Protein AF-A0A0F8U4Z6-F1 (afdb_monomer)

Structure (mmCIF, N/CA/C/O backbone):
data_AF-A0A0F8U4Z6-F1
#
_entry.id   AF-A0A0F8U4Z6-F1
#
loop_
_atom_site.group_PDB
_atom_site.id
_atom_site.type_symbol
_atom_site.label_atom_id
_atom_site.label_alt_id
_atom_site.label_comp_id
_atom_site.label_asym_id
_atom_site.label_entity_id
_atom_site.label_seq_id
_atom_site.pdbx_PDB_ins_code
_atom_site.Cartn_x
_atom_site.Cartn_y
_atom_site.Cartn_z
_atom_site.occupancy
_atom_site.B_iso_or_equiv
_atom_site.auth_seq_id
_atom_site.auth_comp_id
_atom_site.auth_asym_id
_atom_site.auth_atom_id
_atom_site.pdbx_PDB_model_num
ATOM 1 N N . MET A 1 1 ? -16.260 -12.099 10.025 1.00 37.03 1 MET A N 1
ATOM 2 C CA . MET A 1 1 ? -15.570 -12.401 8.750 1.00 37.03 1 MET A CA 1
ATOM 3 C C . MET A 1 1 ? -14.890 -11.117 8.284 1.00 37.03 1 MET A C 1
ATOM 5 O O . MET A 1 1 ? -15.506 -10.071 8.425 1.00 37.03 1 MET A O 1
ATOM 9 N N . SER A 1 2 ? -13.616 -11.143 7.876 1.00 44.12 2 SER A N 1
ATOM 10 C CA . SER A 1 2 ? -12.901 -9.914 7.473 1.00 44.12 2 SER A CA 1
ATOM 11 C C . SER A 1 2 ? -13.478 -9.401 6.158 1.00 44.12 2 SER A C 1
ATOM 13 O O . SER A 1 2 ? -13.376 -10.096 5.152 1.00 44.12 2 SER A O 1
ATOM 15 N N . VAL A 1 3 ? -14.078 -8.211 6.168 1.00 53.91 3 VAL A N 1
ATOM 16 C CA . VAL A 1 3 ? -14.740 -7.602 4.998 1.00 53.91 3 VAL A CA 1
ATOM 17 C C . VAL A 1 3 ? -13.733 -7.148 3.926 1.00 53.91 3 VAL A C 1
ATOM 19 O O . VAL A 1 3 ? -14.103 -6.850 2.796 1.00 53.91 3 VAL A O 1
ATOM 22 N N . HIS A 1 4 ? -12.436 -7.167 4.252 1.00 58.66 4 HIS A N 1
ATOM 23 C CA . HIS A 1 4 ? -1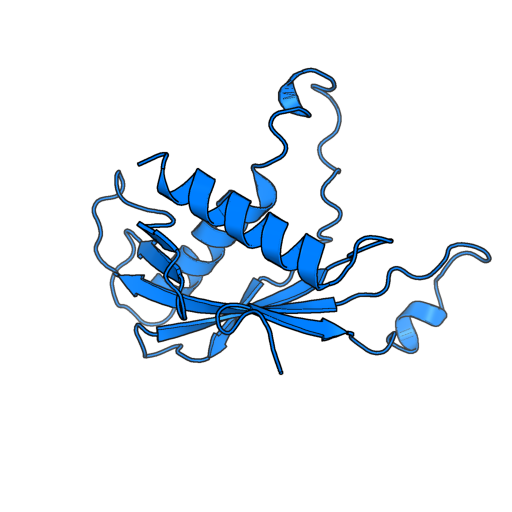1.349 -6.807 3.348 1.00 58.66 4 HIS A CA 1
ATOM 24 C C . HIS A 1 4 ? -10.259 -7.893 3.377 1.00 58.66 4 HIS A C 1
ATOM 26 O O . HIS A 1 4 ? -9.524 -7.985 4.358 1.00 58.66 4 HIS A O 1
ATOM 32 N N . PRO A 1 5 ? -10.120 -8.736 2.338 1.00 70.38 5 PRO A N 1
ATOM 33 C CA . PRO A 1 5 ? -9.019 -9.704 2.264 1.00 70.38 5 PRO A CA 1
ATOM 34 C C . PRO A 1 5 ? -7.675 -9.040 1.895 1.00 70.38 5 PRO A C 1
ATOM 36 O O . PRO A 1 5 ? -6.614 -9.593 2.175 1.00 70.38 5 PRO A O 1
ATOM 39 N N . LEU A 1 6 ? -7.715 -7.826 1.330 1.00 77.94 6 LEU A N 1
ATOM 40 C CA . LEU A 1 6 ? -6.544 -6.997 0.995 1.00 77.94 6 LEU A CA 1
ATOM 41 C C . LEU A 1 6 ? -5.792 -6.474 2.212 1.00 77.94 6 LEU A C 1
ATOM 43 O O . LEU A 1 6 ? -4.563 -6.362 2.191 1.00 77.94 6 LEU A O 1
ATOM 47 N N . PHE A 1 7 ? -6.553 -6.099 3.238 1.00 83.88 7 PHE A N 1
ATOM 48 C CA . PHE A 1 7 ? -6.068 -5.343 4.375 1.00 83.88 7 PHE A CA 1
ATOM 49 C C . PHE A 1 7 ? -6.365 -6.094 5.654 1.00 83.88 7 PHE A C 1
ATOM 51 O O . PHE A 1 7 ? -7.481 -6.554 5.883 1.00 83.88 7 PHE A O 1
ATOM 58 N N . ARG A 1 8 ? -5.375 -6.168 6.533 1.00 84.31 8 ARG A N 1
ATOM 59 C CA . ARG A 1 8 ? -5.574 -6.698 7.875 1.00 84.31 8 ARG A CA 1
ATOM 60 C C . ARG A 1 8 ? -5.099 -5.671 8.879 1.00 84.31 8 ARG A C 1
ATOM 62 O O . ARG A 1 8 ? -3.905 -5.415 8.977 1.00 84.31 8 ARG A O 1
ATOM 69 N N . LEU A 1 9 ? -6.038 -5.105 9.625 1.00 83.12 9 LEU A N 1
ATOM 70 C CA . LEU A 1 9 ? -5.757 -4.137 10.674 1.00 83.12 9 LEU A CA 1
ATOM 71 C C . LEU A 1 9 ? -5.801 -4.827 12.037 1.00 83.12 9 LEU A C 1
ATOM 73 O O . LEU A 1 9 ? -6.784 -5.490 12.372 1.00 83.12 9 LEU A O 1
ATOM 77 N N . ILE A 1 10 ? -4.711 -4.711 12.791 1.00 83.75 10 ILE A N 1
ATOM 78 C CA . ILE A 1 10 ? -4.547 -5.332 14.105 1.00 83.75 10 ILE A CA 1
ATOM 79 C C . ILE A 1 10 ? -4.218 -4.240 15.120 1.00 83.75 10 ILE A C 1
ATOM 81 O O . ILE A 1 10 ? -3.156 -3.621 15.029 1.00 83.75 10 ILE A O 1
ATOM 85 N N . GLY A 1 11 ? -5.094 -4.049 16.107 1.00 76.00 11 GLY A N 1
ATOM 86 C CA . GLY A 1 11 ? -4.819 -3.180 17.250 1.00 76.00 11 GLY A CA 1
ATOM 87 C C . GLY A 1 11 ? -3.606 -3.675 18.023 1.00 76.00 11 GLY A C 1
ATOM 88 O O . GLY A 1 11 ? -3.527 -4.856 18.367 1.00 76.00 11 GLY A O 1
ATOM 89 N N . GLN A 1 12 ? -2.638 -2.793 18.256 1.00 67.12 12 GLN A N 1
ATOM 90 C CA . GLN A 1 12 ? -1.519 -3.107 19.130 1.00 67.12 12 GLN A CA 1
ATOM 91 C C . GLN A 1 12 ? -1.940 -2.827 20.579 1.00 67.12 12 GLN A C 1
ATOM 93 O O . GLN A 1 12 ? -2.531 -1.780 20.858 1.00 67.12 12 GLN A O 1
ATOM 98 N N . PRO A 1 13 ? -1.648 -3.734 21.525 1.00 55.44 13 PRO A N 1
ATOM 99 C CA . PRO A 1 13 ? -1.732 -3.390 22.935 1.00 55.44 13 PRO A CA 1
ATOM 100 C C . PRO A 1 13 ? -0.730 -2.266 23.225 1.00 55.44 13 PRO A C 1
ATOM 102 O O . PRO A 1 13 ? 0.408 -2.311 22.756 1.00 55.44 13 PRO A O 1
ATOM 105 N N . ILE A 1 14 ? -1.158 -1.256 23.988 1.00 56.84 14 ILE A N 1
ATOM 106 C CA . ILE A 1 14 ? -0.325 -0.105 24.357 1.00 56.84 14 ILE A CA 1
ATOM 107 C C . ILE A 1 14 ? 0.954 -0.631 25.036 1.00 56.84 14 ILE A C 1
ATOM 109 O O . ILE A 1 14 ? 0.855 -1.318 26.060 1.00 56.84 14 ILE A O 1
ATOM 113 N N . PRO A 1 15 ? 2.158 -0.349 24.503 1.00 52.66 15 PRO A N 1
ATOM 114 C CA . PRO A 1 15 ? 3.397 -0.740 25.160 1.00 52.66 15 PRO A CA 1
ATOM 115 C C . PRO A 1 15 ? 3.479 -0.069 26.533 1.00 52.66 15 PRO A C 1
ATOM 117 O O . PRO A 1 15 ? 3.361 1.151 26.634 1.00 52.66 15 PRO A O 1
ATOM 120 N N . LYS A 1 16 ? 3.724 -0.846 27.598 1.00 52.25 16 LYS A N 1
ATOM 121 C CA . LYS A 1 16 ? 3.854 -0.326 28.977 1.00 52.25 16 LYS A CA 1
ATOM 122 C C . LYS A 1 16 ? 4.906 0.793 29.094 1.00 52.25 16 LYS A C 1
ATOM 124 O O . LYS A 1 16 ? 4.767 1.672 29.935 1.00 52.25 16 LYS A O 1
ATOM 129 N N . SER A 1 17 ? 5.916 0.805 28.219 1.00 49.09 17 SER A N 1
ATOM 130 C CA . SER A 1 17 ? 6.940 1.857 28.129 1.00 49.09 17 SER A CA 1
ATOM 131 C C . SER A 1 17 ? 6.424 3.201 27.591 1.00 49.09 17 SER A C 1
ATOM 133 O O . SER A 1 17 ? 6.962 4.237 27.967 1.00 49.09 17 SER A O 1
ATOM 135 N N . SER A 1 18 ? 5.363 3.218 26.774 1.00 50.91 18 SER A N 1
ATOM 136 C CA . SER A 1 18 ? 4.688 4.454 26.329 1.00 50.91 18 SER A CA 1
ATOM 137 C C . SER A 1 18 ? 3.728 5.025 27.376 1.00 50.91 18 SER A C 1
ATOM 139 O O . SER A 1 18 ? 3.252 6.147 27.214 1.00 50.91 18 SER A O 1
ATOM 141 N N . LEU A 1 19 ? 3.439 4.286 28.452 1.00 51.47 19 LEU A N 1
ATOM 142 C CA . LEU A 1 19 ? 2.675 4.800 29.592 1.00 51.47 19 LEU A CA 1
ATOM 143 C C . LEU A 1 19 ? 3.543 5.659 30.529 1.00 51.47 19 LEU A C 1
ATOM 145 O O . LEU A 1 19 ? 3.017 6.532 31.206 1.00 51.47 19 LEU A O 1
ATOM 149 N N . ALA A 1 20 ? 4.862 5.430 30.556 1.00 54.12 20 ALA A N 1
ATOM 150 C CA . ALA A 1 20 ? 5.767 6.048 31.528 1.00 54.12 20 ALA A CA 1
ATOM 151 C C . ALA A 1 20 ? 6.135 7.515 31.221 1.00 54.12 20 ALA A C 1
ATOM 153 O O . ALA A 1 20 ? 6.520 8.234 32.133 1.00 54.12 20 ALA A O 1
ATOM 154 N N . ASN A 1 21 ? 5.995 7.966 29.966 1.00 52.34 21 ASN A N 1
ATOM 155 C CA . ASN A 1 21 ? 6.381 9.318 29.520 1.00 52.34 21 ASN A CA 1
ATOM 156 C C . ASN A 1 21 ? 5.217 10.131 28.920 1.00 52.34 21 ASN A C 1
ATOM 158 O O . ASN A 1 21 ? 5.447 11.152 28.273 1.00 52.34 21 ASN A O 1
ATOM 162 N N . ALA A 1 22 ? 3.971 9.677 29.073 1.00 50.06 22 ALA A N 1
ATOM 163 C CA . ALA A 1 22 ? 2.825 10.400 28.536 1.00 50.06 22 ALA A CA 1
ATOM 164 C C . ALA A 1 22 ? 2.410 11.535 29.494 1.00 50.06 22 ALA A C 1
ATOM 166 O O . ALA A 1 22 ? 2.192 11.263 30.677 1.00 50.06 22 ALA A O 1
ATOM 167 N N . PRO A 1 23 ? 2.285 12.791 29.025 1.00 47.34 23 PRO A N 1
ATOM 168 C CA . PRO A 1 23 ? 1.744 13.867 29.845 1.00 47.34 23 PRO A CA 1
ATOM 169 C C . PRO A 1 23 ? 0.315 13.514 30.289 1.00 47.34 23 PRO A C 1
ATOM 171 O O . PRO A 1 23 ? -0.503 13.057 29.488 1.00 47.34 23 PRO A O 1
ATOM 174 N N . LEU A 1 24 ? 0.046 13.695 31.585 1.00 42.12 24 LEU A N 1
ATOM 175 C CA . LEU A 1 24 ? -1.238 13.428 32.237 1.00 42.12 24 LEU A CA 1
ATOM 176 C C . LEU A 1 24 ? -2.385 14.085 31.445 1.00 42.12 24 LEU A C 1
ATOM 178 O O . LEU A 1 24 ? -2.466 15.308 31.384 1.00 42.12 24 LEU A O 1
ATOM 182 N N . GLY A 1 25 ? -3.269 13.279 30.846 1.00 42.81 25 GLY A N 1
ATOM 183 C CA . GLY A 1 25 ? -4.544 13.753 30.290 1.00 42.81 25 GLY A CA 1
ATOM 184 C C . GLY A 1 25 ? -4.751 13.658 28.773 1.00 42.81 25 GLY A C 1
ATOM 185 O O . GLY A 1 25 ? -5.841 14.000 28.324 1.00 42.81 25 GLY A O 1
ATOM 186 N N . MET A 1 26 ? -3.797 13.171 27.969 1.00 45.16 26 MET A N 1
ATOM 187 C CA . MET A 1 26 ? -4.085 12.830 26.562 1.00 45.16 26 MET A CA 1
ATOM 188 C C . MET A 1 26 ? -4.479 11.359 26.423 1.00 45.16 26 MET A C 1
ATOM 190 O O . MET A 1 26 ? -3.742 10.475 26.855 1.00 45.16 26 MET A O 1
ATOM 194 N N . ALA A 1 27 ? -5.627 11.097 25.793 1.00 46.25 27 ALA A N 1
ATOM 195 C CA . ALA A 1 27 ? -6.006 9.759 25.356 1.00 46.25 27 ALA A CA 1
ATOM 196 C C . ALA A 1 27 ? -4.877 9.169 24.493 1.00 46.25 27 ALA A C 1
ATOM 198 O O . ALA A 1 27 ? -4.479 9.771 23.494 1.00 46.25 27 ALA A O 1
ATOM 199 N N . HIS A 1 28 ? -4.324 8.018 24.891 1.00 52.44 28 HIS A N 1
ATOM 200 C CA . HIS A 1 28 ? -3.312 7.338 24.083 1.00 52.44 28 HIS A CA 1
ATOM 201 C C . HIS A 1 28 ? -3.922 6.991 22.723 1.00 52.44 28 HIS A C 1
ATOM 203 O O . HIS A 1 28 ? -4.951 6.305 22.702 1.00 52.44 28 HIS A O 1
ATOM 209 N N . PRO A 1 29 ? -3.300 7.402 21.602 1.00 56.84 29 PRO A N 1
ATOM 210 C CA . PRO A 1 29 ? -3.772 6.994 20.291 1.00 56.84 29 PRO A CA 1
ATOM 211 C C . PRO A 1 29 ? -3.758 5.469 20.251 1.00 56.84 29 PRO A C 1
ATOM 213 O O . PRO A 1 29 ? -2.772 4.827 20.637 1.00 56.84 29 PRO A O 1
ATOM 216 N N . ARG A 1 30 ? -4.878 4.863 19.852 1.00 64.81 30 ARG A N 1
ATOM 217 C CA . ARG A 1 30 ? -4.954 3.412 19.682 1.00 64.81 30 ARG A CA 1
ATOM 218 C C . ARG A 1 30 ? -4.082 3.072 18.484 1.00 64.81 30 ARG A C 1
ATOM 220 O O . ARG A 1 30 ? -4.529 3.142 17.347 1.00 64.81 30 ARG A O 1
ATOM 227 N N . LEU A 1 31 ? -2.823 2.737 18.740 1.00 74.94 31 LEU A N 1
ATOM 228 C CA . LEU A 1 31 ? -1.889 2.401 17.679 1.00 74.94 31 LEU A CA 1
ATOM 229 C C . LEU A 1 31 ? -2.280 1.057 17.068 1.00 74.94 31 LEU A C 1
ATOM 231 O O . LEU A 1 31 ? -2.400 0.034 17.744 1.00 74.94 31 LEU A O 1
ATOM 235 N N . ASN A 1 32 ? -2.470 1.059 15.761 1.00 81.44 32 ASN A N 1
ATOM 236 C CA . ASN A 1 32 ? -2.805 -0.109 14.978 1.00 81.44 32 ASN A CA 1
ATOM 237 C C . ASN A 1 32 ? -1.653 -0.457 14.039 1.00 81.44 32 ASN A C 1
ATOM 239 O O . ASN A 1 32 ? -0.822 0.371 13.669 1.00 81.44 32 ASN A O 1
ATOM 243 N N . THR A 1 33 ? -1.597 -1.726 13.654 1.00 84.19 33 THR A N 1
ATOM 244 C CA . THR A 1 33 ? -0.722 -2.207 12.591 1.00 84.19 33 THR A CA 1
ATOM 245 C C . THR A 1 33 ? -1.570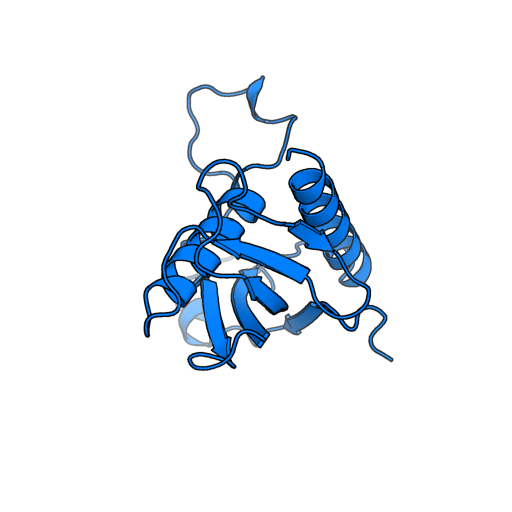 -2.646 11.410 1.00 84.19 33 THR A C 1
ATOM 247 O O . THR A 1 33 ? -2.398 -3.549 11.544 1.00 84.19 33 THR A O 1
ATOM 250 N N . LEU A 1 34 ? -1.347 -2.029 10.253 1.00 87.00 34 LEU A N 1
ATOM 251 C CA . LEU A 1 34 ? -1.966 -2.406 8.990 1.00 87.00 34 LEU A CA 1
ATOM 252 C C . LEU A 1 34 ? -1.038 -3.334 8.220 1.00 87.00 34 LEU A C 1
ATOM 254 O O . LEU A 1 34 ? 0.137 -3.036 8.010 1.00 87.00 34 LEU A O 1
ATOM 258 N N . TYR A 1 35 ? -1.593 -4.445 7.761 1.00 89.69 35 TYR A N 1
ATOM 259 C CA . TYR A 1 35 ? -0.953 -5.336 6.814 1.00 89.69 35 TYR A CA 1
ATOM 260 C C . TYR A 1 35 ? -1.627 -5.209 5.453 1.00 89.69 35 TYR A C 1
ATOM 262 O O . TYR A 1 35 ? -2.854 -5.278 5.371 1.00 89.69 35 TYR A O 1
ATOM 270 N N . ILE A 1 36 ? -0.826 -5.056 4.400 1.00 89.69 36 ILE A N 1
ATOM 271 C CA . ILE A 1 36 ? -1.295 -4.910 3.019 1.00 89.69 36 ILE A CA 1
ATOM 272 C C . ILE A 1 36 ? -0.701 -6.031 2.175 1.00 89.69 36 ILE A C 1
ATOM 274 O O . ILE A 1 36 ? 0.522 -6.154 2.065 1.00 89.69 36 ILE A O 1
ATOM 278 N N . SER A 1 37 ? -1.566 -6.831 1.559 1.00 90.94 37 SER A N 1
ATOM 279 C CA . SER A 1 37 ? -1.163 -7.839 0.580 1.00 90.94 37 SER A CA 1
ATOM 280 C C . SER A 1 37 ? -0.939 -7.181 -0.781 1.00 90.94 37 SER A C 1
ATOM 282 O O . SER A 1 37 ? -1.845 -6.564 -1.344 1.00 90.94 37 SER A O 1
ATOM 284 N N . CYS A 1 38 ? 0.260 -7.319 -1.342 1.00 90.81 38 CYS A N 1
ATOM 285 C CA . CYS A 1 38 ? 0.605 -6.724 -2.629 1.00 90.81 38 CYS A CA 1
ATOM 286 C C . CYS A 1 38 ? 1.390 -7.676 -3.537 1.00 90.81 38 CYS A C 1
ATOM 288 O O . CYS A 1 38 ? 2.026 -8.627 -3.084 1.00 90.81 38 CYS A O 1
ATOM 290 N N . ARG A 1 39 ? 1.331 -7.421 -4.845 1.00 91.94 39 ARG A N 1
ATOM 291 C CA . ARG A 1 39 ? 2.090 -8.125 -5.879 1.00 91.94 39 ARG A CA 1
ATOM 292 C C . ARG A 1 39 ? 2.974 -7.131 -6.615 1.00 91.94 39 ARG A C 1
ATOM 294 O O . ARG A 1 39 ? 2.482 -6.216 -7.267 1.00 91.94 39 ARG A O 1
ATOM 301 N N . VAL A 1 40 ? 4.279 -7.335 -6.519 1.00 91.38 40 VAL A N 1
ATOM 302 C CA . VAL A 1 40 ? 5.301 -6.443 -7.061 1.00 91.38 40 VAL A CA 1
ATOM 303 C C . VAL A 1 40 ? 5.755 -6.914 -8.438 1.00 91.38 40 VAL A C 1
ATOM 305 O O . VAL A 1 40 ? 6.192 -8.056 -8.605 1.00 91.38 40 VAL A O 1
ATOM 308 N N . GLN A 1 41 ? 5.703 -6.005 -9.406 1.00 91.00 41 GLN A N 1
ATOM 309 C CA . GLN A 1 41 ? 6.229 -6.159 -10.752 1.00 91.00 41 GLN A CA 1
ATOM 310 C C . GLN A 1 41 ? 7.524 -5.329 -10.898 1.00 91.00 41 GLN A C 1
ATOM 312 O O . GLN A 1 41 ? 7.461 -4.105 -11.049 1.00 91.00 41 GLN A O 1
ATOM 317 N N . PRO A 1 42 ? 8.705 -5.971 -10.811 1.00 89.62 42 PRO A N 1
ATOM 318 C CA . PRO A 1 42 ? 9.998 -5.298 -10.938 1.00 89.62 42 PRO A CA 1
ATOM 319 C C . PRO A 1 42 ? 10.348 -4.982 -12.398 1.00 89.62 42 PRO A C 1
ATOM 321 O O . PRO A 1 42 ? 9.688 -5.478 -13.312 1.00 89.62 42 PRO A O 1
ATOM 324 N N . ASN A 1 43 ? 11.426 -4.217 -12.610 1.00 88.94 43 ASN A N 1
ATOM 325 C CA . ASN A 1 43 ? 11.918 -3.804 -13.936 1.00 88.94 43 ASN A CA 1
ATOM 326 C C . ASN A 1 43 ? 10.878 -3.035 -14.766 1.00 88.94 43 ASN A C 1
ATOM 328 O O . ASN A 1 43 ? 10.824 -3.142 -15.993 1.00 88.94 43 ASN A O 1
ATOM 332 N N . THR A 1 44 ? 10.009 -2.279 -14.101 1.00 86.81 44 THR A N 1
ATOM 333 C CA . THR A 1 44 ? 9.028 -1.451 -14.794 1.00 86.81 44 THR A CA 1
ATOM 334 C C . THR A 1 44 ? 9.676 -0.131 -15.229 1.00 86.81 44 THR A C 1
ATOM 336 O O . THR A 1 44 ? 10.494 0.431 -14.516 1.00 86.81 44 THR A O 1
ATOM 339 N N . ALA A 1 45 ? 9.330 0.401 -16.404 1.00 83.50 45 ALA A N 1
ATOM 340 C CA . ALA A 1 45 ? 9.799 1.733 -16.805 1.00 83.50 45 ALA A CA 1
ATOM 341 C C . ALA A 1 45 ? 9.448 2.773 -15.722 1.00 83.50 45 ALA A C 1
ATOM 343 O O . ALA A 1 45 ? 8.331 2.730 -15.211 1.00 83.50 45 ALA A O 1
ATOM 344 N N . GLY A 1 46 ? 10.350 3.710 -15.403 1.00 79.56 46 GLY A N 1
ATOM 345 C CA . GLY A 1 46 ? 10.161 4.671 -14.300 1.00 79.56 46 GLY A CA 1
ATOM 346 C C . GLY A 1 46 ? 8.848 5.461 -14.374 1.00 79.56 46 GLY A C 1
ATOM 347 O O . GLY A 1 46 ? 8.178 5.636 -13.367 1.00 79.56 46 GLY A O 1
ATOM 348 N N . ARG A 1 47 ? 8.386 5.807 -15.585 1.00 82.25 47 ARG A N 1
ATOM 349 C CA . ARG A 1 47 ? 7.075 6.451 -15.813 1.00 82.25 47 ARG A CA 1
ATOM 350 C C . ARG A 1 47 ? 5.876 5.617 -15.325 1.00 82.25 47 ARG A C 1
ATOM 352 O O . ARG A 1 47 ? 4.814 6.158 -15.062 1.00 82.25 47 ARG A O 1
ATOM 359 N N . ARG A 1 48 ? 6.033 4.296 -15.232 1.00 82.31 48 ARG A N 1
ATOM 360 C CA . ARG A 1 48 ? 5.011 3.336 -14.794 1.00 82.31 48 ARG A CA 1
ATOM 361 C C . ARG A 1 48 ? 5.247 2.848 -13.357 1.00 82.31 48 ARG A C 1
ATOM 363 O O . ARG A 1 48 ? 4.605 1.878 -12.956 1.00 82.31 48 ARG A O 1
ATOM 370 N N . GLU A 1 49 ? 6.143 3.462 -12.584 1.00 86.06 49 GLU A N 1
ATOM 371 C CA . GLU A 1 49 ? 6.374 3.148 -11.164 1.00 86.06 49 GLU A CA 1
ATOM 372 C C . GLU A 1 49 ? 5.248 3.691 -10.271 1.00 86.06 49 GLU A C 1
ATOM 374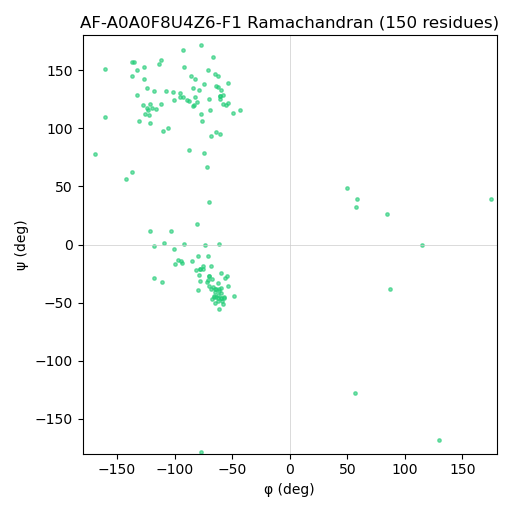 O O . GLU A 1 49 ? 4.716 4.760 -10.531 1.00 86.06 49 GLU A O 1
ATOM 379 N N . GLY A 1 50 ? 4.797 2.910 -9.281 1.00 86.50 50 GLY A N 1
ATOM 380 C CA . GLY A 1 50 ? 3.649 3.242 -8.418 1.00 86.50 50 GLY A CA 1
ATOM 381 C C . GLY A 1 50 ? 2.618 2.108 -8.313 1.00 86.50 50 GLY A C 1
ATOM 382 O O . GLY A 1 50 ? 2.855 1.007 -8.825 1.00 86.50 50 GLY A O 1
ATOM 383 N N . ILE A 1 51 ? 1.438 2.384 -7.751 1.00 89.38 51 ILE A N 1
ATOM 384 C CA . ILE A 1 51 ? 0.303 1.440 -7.762 1.00 89.38 51 ILE A CA 1
ATOM 385 C C . ILE A 1 51 ? -0.148 1.210 -9.209 1.00 89.38 51 ILE A C 1
ATOM 387 O O . ILE A 1 51 ? -0.142 2.137 -10.015 1.00 89.38 51 IL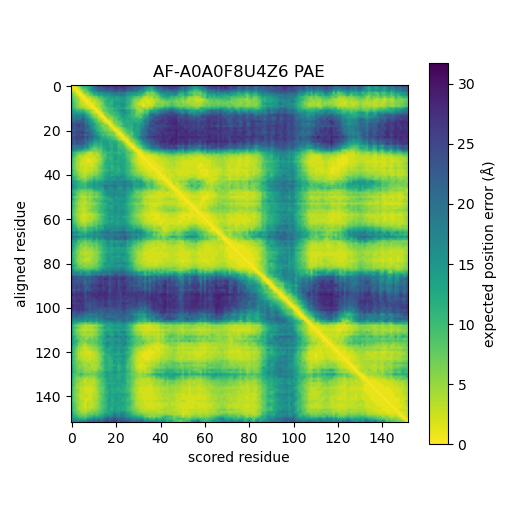E A O 1
ATOM 391 N N . SER A 1 52 ? -0.421 -0.039 -9.581 1.00 89.00 52 SER A N 1
ATOM 392 C CA . SER A 1 52 ? -0.868 -0.400 -10.935 1.00 89.00 52 SER A CA 1
ATOM 393 C C . SER A 1 52 ? -2.312 -0.872 -10.987 1.00 89.00 52 SER A C 1
ATOM 395 O O . SER A 1 52 ? -2.969 -0.674 -12.002 1.00 89.00 52 SER A O 1
ATOM 397 N N . LEU A 1 53 ? -2.783 -1.521 -9.922 1.00 88.44 53 LEU A N 1
ATOM 398 C CA . LEU A 1 53 ? -4.170 -1.942 -9.763 1.00 88.44 53 LEU A CA 1
ATOM 399 C C . LEU A 1 53 ? -4.472 -2.206 -8.288 1.00 88.44 53 LEU A C 1
ATOM 401 O O . LEU A 1 53 ? -3.604 -2.656 -7.537 1.00 88.44 53 LEU A O 1
ATOM 405 N N . VAL A 1 54 ? -5.725 -2.019 -7.889 1.00 89.50 54 VAL A N 1
ATOM 406 C CA . VAL A 1 54 ? -6.234 -2.459 -6.585 1.00 89.50 54 VAL A CA 1
ATOM 407 C C . VAL A 1 54 ? -7.195 -3.616 -6.830 1.00 89.50 54 VAL A C 1
ATOM 409 O O . VAL A 1 54 ? -8.344 -3.424 -7.215 1.00 89.50 54 VAL A O 1
ATOM 412 N N . GLY A 1 55 ? -6.694 -4.843 -6.680 1.00 85.81 55 GLY A N 1
ATOM 413 C CA . GLY A 1 55 ? -7.487 -6.053 -6.886 1.00 85.81 55 GLY A C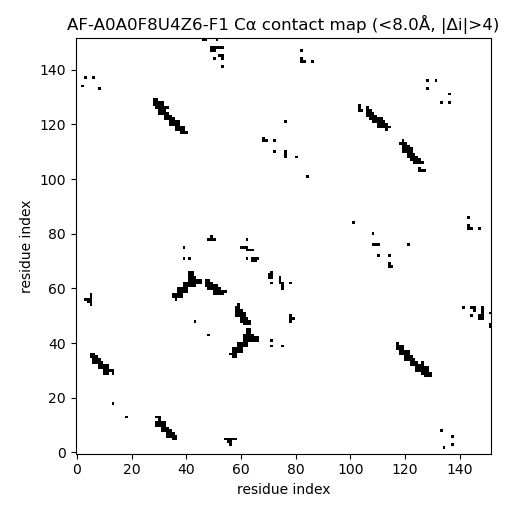A 1
ATOM 414 C C . GLY A 1 55 ? -8.411 -6.339 -5.706 1.00 85.81 55 GLY A C 1
ATOM 415 O O . GLY A 1 55 ? -8.435 -5.598 -4.730 1.00 85.81 55 GLY A O 1
ATOM 416 N N . ALA A 1 56 ? -9.158 -7.443 -5.769 1.00 85.00 56 ALA A N 1
ATOM 417 C CA . ALA A 1 56 ? -9.987 -7.887 -4.648 1.00 85.00 56 ALA A CA 1
ATOM 418 C C . ALA A 1 56 ? -9.154 -8.443 -3.482 1.00 85.00 56 ALA A C 1
ATOM 420 O O . ALA A 1 56 ? -9.551 -8.255 -2.342 1.00 85.00 56 ALA A O 1
ATOM 421 N N . GLU A 1 57 ? -8.006 -9.079 -3.761 1.00 85.69 57 GLU A N 1
ATOM 422 C CA . GLU A 1 57 ? -7.155 -9.744 -2.755 1.00 85.69 57 GLU A CA 1
ATOM 423 C C . GLU A 1 57 ? -5.744 -9.154 -2.621 1.00 85.69 57 GLU A C 1
ATOM 425 O O . GLU A 1 57 ? -5.130 -9.244 -1.557 1.00 85.69 57 GLU A O 1
ATOM 430 N N . LYS A 1 58 ? -5.199 -8.569 -3.697 1.00 89.56 58 LYS A N 1
ATOM 431 C CA . LYS A 1 58 ? -3.846 -7.994 -3.723 1.00 89.56 58 LYS A CA 1
ATOM 432 C C . LYS A 1 58 ? -3.815 -6.655 -4.450 1.00 89.56 58 LYS A C 1
ATOM 434 O O . LYS A 1 58 ? -4.477 -6.475 -5.471 1.00 89.56 58 LYS A O 1
ATOM 439 N N . VAL A 1 59 ? -2.967 -5.758 -3.961 1.00 90.81 59 VAL A N 1
ATOM 440 C CA . VAL A 1 59 ? -2.610 -4.503 -4.635 1.00 90.81 59 VAL A CA 1
ATOM 441 C C . VAL A 1 59 ? -1.440 -4.758 -5.585 1.00 90.81 59 VAL A C 1
ATOM 443 O O . VAL A 1 59 ? -0.393 -5.247 -5.163 1.00 90.81 59 VAL A O 1
ATOM 446 N N . GLY A 1 60 ? -1.596 -4.453 -6.867 1.00 90.81 60 GLY A N 1
ATOM 447 C CA . GLY A 1 60 ? -0.503 -4.499 -7.833 1.00 90.81 60 GLY A CA 1
ATOM 448 C C . GLY A 1 60 ? 0.385 -3.268 -7.709 1.00 90.81 60 GLY A C 1
ATOM 449 O O . GLY A 1 60 ? -0.105 -2.141 -7.643 1.00 90.81 60 GLY A O 1
ATOM 450 N N . VAL A 1 61 ? 1.698 -3.487 -7.686 1.00 90.88 61 VAL A N 1
ATOM 451 C CA . VAL A 1 61 ? 2.694 -2.419 -7.577 1.00 90.88 61 VAL A CA 1
ATOM 452 C C . VAL A 1 61 ? 3.783 -2.619 -8.605 1.00 90.88 61 VAL A C 1
ATOM 454 O O . VAL A 1 61 ? 4.384 -3.686 -8.690 1.00 90.88 61 VAL A O 1
ATOM 457 N N . CYS A 1 62 ? 4.066 -1.574 -9.365 1.00 90.56 62 CYS A N 1
ATOM 458 C CA . CYS A 1 62 ? 5.161 -1.543 -10.315 1.00 90.56 62 CYS A CA 1
ATOM 459 C C . CYS A 1 62 ? 6.329 -0.770 -9.716 1.00 90.56 62 CYS A C 1
ATOM 461 O O . CYS A 1 62 ? 6.141 0.344 -9.234 1.00 90.56 62 CYS A O 1
ATOM 463 N N . VAL A 1 63 ? 7.529 -1.340 -9.784 1.00 90.31 63 VAL A N 1
ATOM 464 C CA . VAL A 1 63 ? 8.764 -0.679 -9.344 1.00 90.31 63 VAL A CA 1
ATOM 465 C C . VAL A 1 63 ? 9.788 -0.698 -10.468 1.00 90.31 63 VAL A C 1
ATOM 467 O O . VAL A 1 63 ? 9.891 -1.685 -11.205 1.00 90.31 63 VAL A O 1
ATOM 470 N N . SER A 1 64 ? 10.553 0.385 -10.600 1.00 87.19 64 SER A N 1
ATOM 471 C CA . SER A 1 64 ? 11.642 0.461 -11.581 1.00 87.19 64 SER A CA 1
ATOM 472 C C . SER A 1 64 ? 12.872 -0.335 -11.174 1.00 87.19 64 SER A C 1
ATOM 474 O O . SER A 1 64 ? 13.659 -0.762 -12.016 1.00 87.19 64 SER A O 1
ATOM 476 N N . SER A 1 65 ? 12.991 -0.613 -9.878 1.00 86.25 65 SER A N 1
ATOM 477 C CA . SER A 1 65 ? 14.073 -1.420 -9.340 1.00 86.25 65 SER A CA 1
ATOM 478 C C . SER A 1 65 ? 14.068 -2.852 -9.886 1.00 86.25 65 SER A C 1
ATOM 480 O O . SER A 1 65 ? 12.998 -3.451 -10.078 1.00 86.25 65 SER A O 1
ATOM 482 N N . PRO A 1 66 ? 15.262 -3.438 -10.078 1.00 82.81 66 PRO A N 1
ATOM 483 C CA . PRO A 1 66 ? 15.381 -4.809 -10.529 1.00 82.81 66 PRO A CA 1
ATOM 484 C C . PRO A 1 66 ? 14.876 -5.804 -9.488 1.00 82.81 66 PRO A C 1
ATOM 486 O O . PRO A 1 66 ? 14.775 -5.498 -8.296 1.00 82.81 66 PRO A O 1
ATOM 489 N N . ALA A 1 67 ? 14.587 -7.026 -9.946 1.00 77.38 67 ALA A N 1
ATOM 490 C CA . ALA A 1 67 ? 14.150 -8.167 -9.132 1.00 77.38 67 ALA A CA 1
ATOM 491 C C . ALA A 1 67 ? 15.271 -8.727 -8.225 1.00 77.38 67 ALA A C 1
ATOM 493 O O . ALA A 1 67 ? 15.393 -9.933 -8.028 1.00 77.38 67 ALA A O 1
ATOM 494 N N . GLU A 1 68 ? 16.109 -7.848 -7.690 1.00 78.75 68 GLU A N 1
ATOM 495 C CA . GLU A 1 68 ? 17.234 -8.166 -6.827 1.00 78.75 68 GLU A CA 1
ATOM 496 C C . GLU A 1 68 ? 16.822 -8.119 -5.355 1.00 78.75 68 GLU A C 1
ATOM 498 O O . GLU A 1 68 ? 15.911 -7.387 -4.942 1.00 78.75 68 GLU A O 1
ATOM 503 N N . ARG A 1 69 ? 17.526 -8.903 -4.531 1.00 74.44 69 ARG A N 1
ATOM 504 C CA . ARG A 1 69 ? 17.263 -8.998 -3.095 1.00 74.44 69 ARG A CA 1
ATOM 505 C C . ARG A 1 69 ? 17.371 -7.613 -2.450 1.00 74.44 69 ARG A C 1
ATOM 507 O O . ARG A 1 69 ? 18.414 -6.976 -2.492 1.00 74.44 69 ARG A O 1
ATOM 514 N N . GLY A 1 70 ? 16.288 -7.159 -1.822 1.00 73.69 70 GLY A N 1
ATOM 515 C CA . GLY A 1 70 ? 16.264 -5.905 -1.063 1.00 73.69 70 GLY A CA 1
ATOM 516 C C . GLY A 1 70 ? 15.943 -4.657 -1.889 1.00 73.69 70 GLY A C 1
ATOM 517 O O . GLY A 1 70 ? 15.159 -3.843 -1.412 1.00 73.69 70 GLY A O 1
ATOM 518 N N . LYS A 1 71 ? 16.423 -4.533 -3.135 1.00 81.81 71 LYS A N 1
ATOM 519 C CA . LYS A 1 71 ? 16.157 -3.348 -3.980 1.00 81.81 71 LYS A CA 1
ATOM 520 C C . LYS A 1 71 ? 14.675 -3.194 -4.329 1.00 81.81 71 LYS A C 1
ATOM 522 O O . LYS A 1 71 ? 14.083 -2.156 -4.052 1.00 81.81 71 LYS A O 1
ATOM 527 N N . ALA A 1 72 ? 14.038 -4.260 -4.822 1.00 83.06 72 ALA A N 1
ATOM 528 C CA . ALA A 1 72 ? 12.597 -4.245 -5.094 1.00 83.06 72 ALA A CA 1
ATOM 529 C C . ALA A 1 72 ? 11.762 -4.024 -3.819 1.00 83.06 72 ALA A C 1
ATOM 531 O O . ALA A 1 72 ? 10.713 -3.388 -3.868 1.00 83.06 72 ALA A O 1
ATOM 532 N N . ASN A 1 73 ? 12.231 -4.518 -2.666 1.00 85.75 73 ASN A N 1
ATOM 533 C CA . ASN A 1 73 ? 11.552 -4.325 -1.382 1.00 85.75 73 ASN A CA 1
ATOM 534 C C . ASN A 1 73 ? 11.602 -2.853 -0.956 1.00 85.75 73 ASN A C 1
ATOM 536 O O . ASN A 1 73 ? 10.569 -2.297 -0.599 1.00 85.75 73 ASN A O 1
ATOM 540 N N . ALA A 1 74 ? 12.777 -2.226 -1.043 1.00 84.12 74 ALA A N 1
ATOM 541 C CA . ALA A 1 74 ? 12.966 -0.816 -0.721 1.00 84.12 74 ALA A CA 1
ATOM 542 C C . ALA A 1 74 ? 12.144 0.094 -1.647 1.00 84.12 74 ALA A C 1
ATOM 544 O O . ALA A 1 74 ? 11.464 0.995 -1.168 1.00 84.12 74 ALA A O 1
ATOM 545 N N . ALA A 1 75 ? 12.127 -0.194 -2.952 1.00 86.12 75 ALA A N 1
ATOM 546 C CA . ALA A 1 75 ? 11.299 0.542 -3.907 1.00 86.12 75 ALA A CA 1
ATO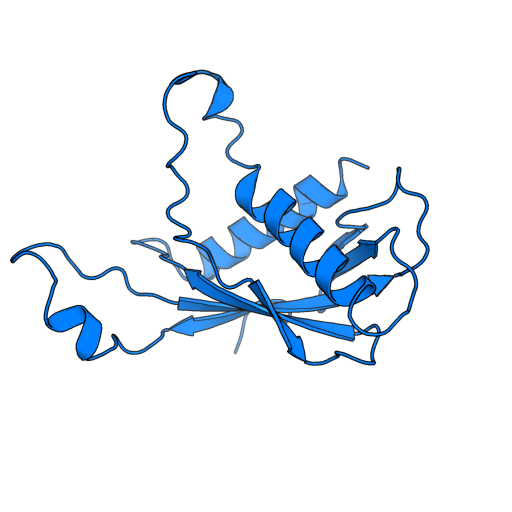M 547 C C . ALA A 1 75 ? 9.797 0.370 -3.636 1.00 86.12 75 ALA A C 1
ATOM 549 O O . ALA A 1 75 ? 9.040 1.331 -3.703 1.00 86.12 75 ALA A O 1
ATOM 550 N N . THR A 1 76 ? 9.361 -0.832 -3.246 1.00 86.94 76 THR A N 1
ATOM 551 C CA . THR A 1 76 ? 7.959 -1.066 -2.865 1.00 86.94 76 THR A CA 1
ATOM 552 C C . THR A 1 76 ? 7.583 -0.235 -1.641 1.00 86.94 76 THR A C 1
ATOM 554 O O . THR A 1 76 ? 6.548 0.421 -1.643 1.00 86.94 76 THR A O 1
ATOM 557 N N . VAL A 1 77 ? 8.433 -0.232 -0.608 1.00 86.00 77 VAL A N 1
ATOM 558 C CA . VAL A 1 77 ? 8.231 0.606 0.582 1.00 86.00 77 VAL A CA 1
ATOM 559 C C . VAL A 1 77 ? 8.134 2.075 0.183 1.00 86.00 77 VAL A C 1
ATOM 561 O O . VAL A 1 77 ? 7.208 2.744 0.615 1.00 86.00 77 VAL A O 1
ATOM 564 N N . ARG A 1 78 ? 9.020 2.550 -0.698 1.00 84.44 78 ARG A N 1
ATOM 565 C CA . ARG A 1 78 ? 9.004 3.929 -1.194 1.00 84.44 78 ARG A CA 1
ATOM 566 C C . ARG A 1 78 ? 7.692 4.290 -1.893 1.00 84.44 78 ARG A C 1
ATOM 568 O O . ARG A 1 78 ? 7.107 5.306 -1.540 1.00 84.44 78 ARG A O 1
ATOM 575 N N . VAL A 1 79 ? 7.206 3.453 -2.812 1.00 85.44 79 VAL A N 1
ATOM 576 C CA . VAL A 1 79 ? 5.926 3.680 -3.507 1.00 85.44 79 VAL A CA 1
ATOM 577 C C . VAL A 1 79 ? 4.770 3.815 -2.515 1.00 85.44 79 VAL A C 1
ATOM 579 O O . VAL A 1 79 ? 3.953 4.723 -2.636 1.00 85.44 79 VAL A O 1
ATOM 582 N N . PHE A 1 80 ? 4.693 2.930 -1.517 1.00 82.44 80 PHE A N 1
ATOM 583 C CA . PHE A 1 80 ? 3.640 3.018 -0.504 1.00 82.44 80 PHE A CA 1
ATOM 584 C C . PHE A 1 80 ? 3.821 4.213 0.431 1.00 82.44 80 PHE A C 1
ATOM 586 O O . PHE A 1 80 ? 2.822 4.813 0.814 1.00 82.44 80 PHE A O 1
ATOM 593 N N . SER A 1 81 ? 5.057 4.585 0.771 1.00 78.88 81 SER A N 1
ATOM 594 C CA . SER A 1 81 ? 5.331 5.809 1.525 1.00 78.88 81 SER A CA 1
ATOM 595 C C . SER A 1 81 ? 4.835 7.038 0.770 1.00 78.88 81 SER A C 1
ATOM 597 O O . SER A 1 81 ? 4.160 7.863 1.362 1.00 78.88 81 SER A O 1
ATOM 599 N N . GLU A 1 82 ? 5.114 7.152 -0.529 1.00 76.62 82 GLU A N 1
ATOM 600 C CA . GLU A 1 82 ? 4.632 8.268 -1.350 1.00 76.62 82 GLU A CA 1
ATOM 601 C C . GLU A 1 82 ? 3.094 8.283 -1.370 1.00 76.62 82 GLU A C 1
ATOM 603 O O . GLU A 1 82 ? 2.475 9.226 -0.894 1.00 76.62 82 GLU A O 1
ATOM 608 N N . VAL A 1 83 ? 2.440 7.190 -1.766 1.00 75.25 83 VAL A N 1
ATOM 609 C CA . VAL A 1 83 ? 0.968 7.156 -1.870 1.00 75.25 83 VAL A CA 1
ATOM 610 C C . VAL A 1 83 ? 0.260 7.405 -0.533 1.00 75.25 83 VAL A C 1
ATOM 612 O O . VAL A 1 83 ? -0.752 8.103 -0.493 1.00 75.25 83 VAL A O 1
ATOM 615 N N . CYS A 1 84 ? 0.794 6.873 0.568 1.00 66.88 84 CYS A N 1
ATOM 616 C CA . CYS A 1 84 ? 0.196 7.017 1.894 1.00 66.88 84 CYS A CA 1
ATOM 617 C C . CYS A 1 84 ? 0.467 8.394 2.532 1.00 66.88 84 CYS A C 1
ATOM 619 O O . CYS A 1 84 ? -0.273 8.792 3.431 1.00 66.88 84 CYS A O 1
ATOM 621 N N . LEU A 1 85 ? 1.504 9.120 2.089 1.00 57.75 85 LEU A N 1
ATOM 622 C CA . LEU A 1 85 ? 1.871 10.447 2.605 1.00 57.75 85 LEU A CA 1
ATOM 623 C C . LEU A 1 85 ? 1.385 11.605 1.717 1.00 57.75 85 LEU A C 1
ATOM 625 O O . LEU A 1 85 ? 1.340 12.740 2.187 1.00 57.75 85 LEU A O 1
ATOM 629 N N . THR A 1 86 ? 1.016 11.356 0.457 1.00 53.44 86 THR A N 1
ATOM 630 C CA . THR A 1 86 ? 0.727 12.422 -0.524 1.00 53.44 86 THR A CA 1
ATOM 631 C C . THR A 1 86 ? -0.745 12.863 -0.591 1.00 53.44 86 THR A C 1
ATOM 633 O O . THR A 1 86 ? -1.056 13.794 -1.325 1.00 53.44 86 THR A O 1
ATOM 636 N N . PHE A 1 87 ? -1.671 12.304 0.198 1.00 47.69 87 PHE A N 1
ATOM 637 C CA . PHE A 1 87 ? -3.080 12.738 0.162 1.00 47.69 87 PHE A CA 1
ATOM 638 C C . PHE A 1 87 ? -3.588 13.235 1.522 1.00 47.69 87 PHE A C 1
ATOM 640 O O . PHE A 1 87 ? -3.934 12.444 2.401 1.00 47.69 87 PHE A O 1
ATOM 647 N N . PRO A 1 88 ? -3.720 14.569 1.651 1.00 49.56 88 PRO A N 1
ATOM 648 C CA . PRO A 1 88 ? -5.033 15.168 1.432 1.00 49.56 88 PRO A CA 1
ATOM 649 C C . PRO A 1 88 ? -4.956 16.319 0.422 1.00 49.56 88 PRO A C 1
ATOM 651 O O . PRO A 1 88 ? -4.329 17.345 0.678 1.00 49.56 88 PRO A O 1
ATOM 654 N N . ALA A 1 89 ? -5.686 16.200 -0.690 1.00 42.34 89 ALA A N 1
ATOM 655 C CA . ALA A 1 89 ? -5.814 17.238 -1.721 1.00 42.34 89 ALA A CA 1
ATOM 656 C C . ALA A 1 89 ? -6.449 18.564 -1.226 1.00 42.34 89 ALA A C 1
ATOM 658 O O . ALA A 1 89 ? -6.558 19.511 -1.995 1.00 42.34 89 ALA A O 1
ATOM 659 N N . LEU A 1 90 ? -6.820 18.666 0.057 1.00 41.31 90 LEU A N 1
ATOM 660 C CA . LEU A 1 90 ? -7.258 19.909 0.700 1.00 41.31 90 LEU A CA 1
ATOM 661 C C . LEU A 1 90 ? -6.137 20.631 1.487 1.00 41.31 90 LEU A C 1
ATOM 663 O O . LEU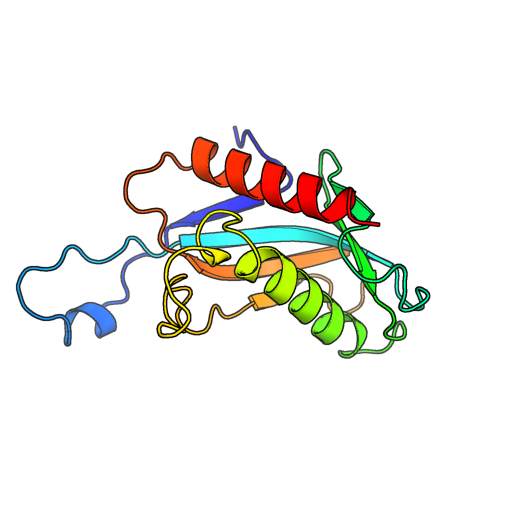 A 1 90 ? -6.297 21.794 1.838 1.00 41.31 90 LEU A O 1
ATOM 667 N N . TRP A 1 91 ? -4.991 19.988 1.760 1.00 48.69 91 TRP A N 1
ATOM 668 C CA . TRP A 1 91 ? -3.926 20.569 2.602 1.00 48.69 91 TRP A CA 1
ATOM 669 C C . TRP A 1 91 ? -3.006 21.544 1.851 1.00 48.69 91 TRP A C 1
ATOM 671 O O . TRP A 1 91 ? -2.390 22.417 2.457 1.00 48.69 91 TRP A O 1
ATOM 681 N N . VAL A 1 92 ? -2.936 21.447 0.521 1.00 44.31 92 VAL A N 1
ATOM 682 C CA . VAL A 1 92 ? -2.018 22.267 -0.293 1.00 44.31 92 VAL A CA 1
ATOM 683 C C . VAL A 1 92 ? -2.410 23.753 -0.297 1.00 44.31 92 VAL A C 1
ATOM 685 O O . VAL A 1 92 ? -1.573 24.606 -0.574 1.00 44.31 92 VAL A O 1
ATOM 688 N N . ILE A 1 93 ? -3.650 24.089 0.070 1.00 48.25 93 ILE A N 1
ATOM 689 C CA . ILE A 1 93 ? -4.163 25.462 -0.041 1.00 48.25 93 ILE A CA 1
ATOM 690 C C . ILE A 1 93 ? -3.983 26.268 1.265 1.00 48.25 93 ILE A C 1
ATOM 692 O O . ILE A 1 93 ? -4.034 27.493 1.219 1.00 48.25 93 ILE A O 1
ATOM 696 N N . LEU A 1 94 ? -3.714 25.639 2.423 1.00 43.09 94 LEU A N 1
ATOM 697 C CA . LEU A 1 94 ? -3.758 26.339 3.725 1.00 43.09 94 LEU A CA 1
ATOM 698 C C . LEU A 1 94 ? -2.464 26.421 4.546 1.00 43.09 94 LEU A C 1
ATOM 700 O O . LEU A 1 94 ? -2.485 27.073 5.587 1.00 43.09 94 LEU A O 1
ATOM 704 N N . SER A 1 95 ? -1.325 25.856 4.132 1.00 41.69 95 SER A N 1
ATOM 705 C CA . SER A 1 95 ? -0.075 26.161 4.848 1.00 41.69 95 SER A CA 1
ATOM 706 C C . SER A 1 95 ? 1.196 25.864 4.046 1.00 41.69 95 SER A C 1
ATOM 708 O O . SER A 1 95 ? 1.563 24.697 3.904 1.00 41.69 95 SER A O 1
ATOM 710 N N . PRO A 1 96 ? 1.945 26.890 3.595 1.00 43.22 96 PRO A N 1
ATOM 711 C CA . PRO A 1 96 ? 3.326 26.711 3.148 1.00 43.22 96 PRO A CA 1
ATOM 712 C C . PRO A 1 96 ? 4.308 26.472 4.316 1.00 43.22 96 PRO A C 1
ATOM 714 O O . PRO A 1 96 ? 5.501 26.298 4.086 1.00 43.22 96 PRO A O 1
ATOM 717 N N . ILE A 1 97 ? 3.834 26.455 5.572 1.00 44.50 97 ILE A N 1
ATOM 718 C CA . ILE A 1 97 ? 4.662 26.406 6.786 1.00 44.50 97 ILE A CA 1
ATOM 719 C C . ILE A 1 97 ? 4.051 25.411 7.787 1.00 44.50 97 ILE A C 1
ATOM 721 O O . ILE A 1 97 ? 3.602 25.787 8.862 1.00 44.50 97 ILE A O 1
ATOM 725 N N . ALA A 1 98 ? 3.965 24.128 7.428 1.00 38.56 98 ALA A N 1
ATOM 726 C CA . ALA A 1 98 ? 3.756 23.037 8.389 1.00 38.56 98 ALA A CA 1
ATOM 727 C C . ALA A 1 98 ? 3.970 21.668 7.723 1.00 38.56 98 ALA A C 1
ATOM 729 O O . ALA A 1 98 ? 3.027 20.932 7.435 1.00 38.56 98 ALA A O 1
ATOM 730 N N . ILE A 1 99 ? 5.231 21.282 7.525 1.00 41.50 99 ILE A N 1
ATOM 731 C CA . ILE A 1 99 ? 5.599 19.861 7.508 1.00 41.50 99 ILE A CA 1
ATOM 732 C C . ILE A 1 99 ? 5.316 19.341 8.918 1.00 41.50 99 ILE A C 1
ATOM 734 O O . ILE A 1 99 ? 6.135 19.597 9.793 1.00 41.50 99 ILE A O 1
ATOM 738 N N . SER A 1 100 ? 4.156 18.712 9.166 1.00 43.31 100 SER A N 1
ATOM 739 C CA . SER A 1 100 ? 3.899 17.792 10.304 1.00 43.31 100 SER A CA 1
ATOM 740 C C . SER A 1 100 ? 2.438 17.305 10.424 1.00 43.31 100 SER A C 1
ATOM 742 O O . SER A 1 100 ? 1.948 17.213 11.542 1.00 43.31 100 SER A O 1
ATOM 744 N N . VAL A 1 101 ? 1.681 16.982 9.361 1.00 41.81 101 VAL A N 1
ATOM 745 C CA . VAL A 1 101 ? 0.290 16.488 9.575 1.00 41.81 101 VAL A CA 1
ATOM 746 C C . VAL A 1 101 ? -0.149 15.380 8.607 1.00 41.81 101 VAL A C 1
ATOM 748 O O . VAL A 1 101 ? -1.179 15.429 7.953 1.00 41.81 101 VAL A O 1
ATOM 751 N N . LEU A 1 102 ? 0.633 14.309 8.593 1.00 38.38 102 LEU A N 1
ATOM 752 C CA . LEU A 1 102 ? 0.130 12.995 8.982 1.00 38.38 102 LEU A CA 1
ATOM 753 C C . LEU A 1 102 ? 1.063 12.604 10.124 1.00 38.38 102 LEU A C 1
ATOM 755 O O . LEU A 1 102 ? 2.257 12.420 9.887 1.00 38.38 102 LEU A O 1
ATOM 759 N N . LYS A 1 103 ? 0.588 12.526 11.373 1.00 43.09 103 LYS A N 1
ATOM 760 C CA . LYS A 1 103 ? 1.365 11.861 12.431 1.00 43.09 103 LYS A CA 1
ATOM 761 C C . LYS A 1 103 ? 1.325 10.355 12.159 1.00 43.09 103 LYS A C 1
ATOM 763 O O . LYS A 1 103 ? 0.750 9.581 12.903 1.00 43.09 103 LYS A O 1
ATOM 768 N N . PHE A 1 104 ? 1.956 9.956 11.068 1.00 43.69 104 PHE A N 1
ATOM 769 C CA . PHE A 1 104 ? 2.631 8.689 10.941 1.00 43.69 104 PHE A CA 1
ATOM 770 C C . PHE A 1 104 ? 4.040 8.958 11.472 1.00 43.69 104 PHE A C 1
ATOM 772 O O . PHE A 1 104 ? 4.914 9.299 10.672 1.00 43.69 104 PHE A O 1
ATOM 779 N N . PRO A 1 105 ? 4.278 8.958 12.804 1.00 40.19 105 PRO A N 1
ATOM 780 C CA . PRO A 1 105 ? 5.602 9.209 13.348 1.00 40.19 105 PRO A CA 1
ATOM 781 C C . PRO A 1 105 ? 6.520 8.124 12.809 1.00 40.19 105 PRO A C 1
ATOM 783 O O . PRO A 1 105 ? 6.561 7.022 13.336 1.00 40.19 105 PRO A O 1
ATOM 786 N N . LYS A 1 106 ? 7.221 8.419 11.711 1.00 48.66 106 LYS A N 1
ATOM 787 C CA . LYS A 1 106 ? 8.183 7.499 11.117 1.00 48.66 106 LYS A CA 1
ATOM 788 C C . LYS A 1 106 ? 7.564 6.101 10.928 1.00 48.66 106 LYS A C 1
ATOM 790 O O . LYS A 1 106 ? 8.170 5.131 11.373 1.00 48.66 106 LYS A O 1
ATOM 795 N N . THR A 1 107 ? 6.351 6.005 10.349 1.00 56.53 107 THR A N 1
ATOM 796 C CA . THR A 1 107 ? 5.668 4.712 10.125 1.00 56.53 107 THR A CA 1
ATOM 797 C C . THR A 1 107 ? 6.675 3.707 9.610 1.00 56.53 107 THR A C 1
ATOM 799 O O . THR A 1 107 ? 7.253 3.892 8.537 1.00 56.53 107 THR A O 1
ATOM 802 N N . ASP A 1 108 ? 6.914 2.669 10.402 1.00 69.88 108 ASP A N 1
ATOM 803 C CA . ASP A 1 108 ? 7.860 1.618 10.067 1.00 69.88 108 ASP A CA 1
ATOM 804 C C . ASP A 1 108 ? 7.222 0.743 8.984 1.00 69.88 108 ASP A C 1
ATOM 806 O O . ASP A 1 108 ? 6.635 -0.301 9.274 1.00 69.88 108 ASP A O 1
ATOM 810 N N . ILE A 1 109 ? 7.253 1.226 7.738 1.00 81.12 109 ILE A N 1
ATOM 811 C CA . ILE A 1 109 ? 6.760 0.497 6.574 1.00 81.12 109 ILE A CA 1
ATOM 812 C C . ILE A 1 109 ? 7.818 -0.539 6.217 1.00 81.12 109 ILE A C 1
ATOM 814 O O . ILE A 1 109 ? 8.923 -0.210 5.780 1.00 81.12 109 ILE A O 1
ATOM 818 N N . ARG A 1 110 ? 7.485 -1.815 6.401 1.00 83.94 110 ARG A N 1
ATOM 819 C CA . ARG A 1 110 ? 8.391 -2.929 6.108 1.00 83.94 110 ARG A CA 1
ATOM 820 C C . ARG A 1 110 ? 7.706 -4.010 5.308 1.00 83.94 110 ARG A C 1
ATOM 822 O O . ARG A 1 110 ? 6.520 -4.273 5.461 1.00 83.94 110 ARG A O 1
ATOM 829 N N . VAL A 1 111 ? 8.493 -4.705 4.498 1.00 85.38 111 VAL A N 1
ATOM 830 C CA . VAL A 1 111 ? 8.083 -5.991 3.935 1.00 85.38 111 VAL A CA 1
ATOM 831 C C . VAL A 1 111 ? 8.207 -7.046 5.036 1.00 85.38 111 VAL A C 1
ATOM 833 O O . VAL A 1 111 ? 9.315 -7.447 5.381 1.00 85.38 111 VAL A O 1
ATOM 836 N N . GLU A 1 112 ? 7.077 -7.495 5.582 1.00 86.44 112 GLU A N 1
ATOM 837 C CA . GLU A 1 112 ? 7.016 -8.530 6.625 1.00 86.44 112 GLU A CA 1
ATOM 838 C C . GLU A 1 112 ? 7.163 -9.934 6.016 1.00 86.44 112 GLU A C 1
ATOM 840 O O . GLU A 1 112 ? 7.838 -10.802 6.568 1.00 86.44 112 GLU A O 1
ATOM 845 N N . LYS A 1 113 ? 6.549 -10.171 4.846 1.00 86.56 113 LYS A N 1
ATOM 846 C CA . LYS A 1 113 ? 6.622 -11.453 4.122 1.00 86.56 113 LYS A CA 1
ATOM 847 C C . LYS A 1 113 ? 6.861 -11.247 2.632 1.00 86.56 113 LYS A C 1
ATOM 849 O O . LYS A 1 113 ? 6.533 -10.203 2.077 1.00 86.56 113 LYS A O 1
ATOM 854 N N . GLY A 1 114 ? 7.411 -12.271 1.978 1.00 83.31 114 GLY A N 1
ATOM 855 C CA . GLY A 1 114 ? 7.636 -12.253 0.529 1.00 83.31 114 GLY A CA 1
ATOM 856 C C . GLY A 1 114 ? 8.942 -11.583 0.099 1.00 83.31 114 GLY A C 1
ATOM 857 O O . GLY A 1 114 ? 9.053 -11.105 -1.026 1.00 83.31 114 GLY A O 1
ATOM 858 N N . LEU A 1 115 ? 9.973 -11.563 0.953 1.00 80.94 115 LEU A N 1
ATOM 859 C CA . LEU A 1 115 ? 11.266 -10.936 0.631 1.00 80.94 115 LEU A CA 1
ATOM 860 C C . LEU A 1 115 ? 11.920 -11.484 -0.651 1.00 80.94 115 LEU A C 1
ATOM 862 O O . LEU A 1 115 ? 12.651 -10.747 -1.308 1.00 80.94 115 LEU A O 1
ATOM 866 N N . ARG A 1 116 ? 11.644 -12.750 -0.997 1.00 83.12 116 ARG A N 1
ATOM 867 C CA . ARG A 1 116 ? 12.104 -13.438 -2.220 1.00 83.12 116 ARG A CA 1
ATOM 868 C C . ARG A 1 116 ? 10.986 -13.698 -3.243 1.00 83.12 116 ARG A C 1
ATOM 870 O O . ARG A 1 116 ? 11.249 -14.299 -4.274 1.00 83.12 116 ARG A O 1
ATOM 877 N N . SER A 1 117 ? 9.754 -13.274 -2.961 1.00 86.12 117 SER A N 1
ATOM 878 C CA . SER A 1 117 ? 8.594 -13.469 -3.840 1.00 86.12 117 SER A CA 1
ATOM 879 C C . SER A 1 117 ? 8.123 -12.135 -4.418 1.00 86.12 117 SER A C 1
ATOM 881 O O . SER A 1 117 ? 8.411 -11.068 -3.869 1.00 86.12 117 SER A O 1
ATOM 883 N N . ARG A 1 118 ? 7.393 -12.190 -5.535 1.00 85.06 118 ARG A N 1
ATOM 884 C CA . ARG A 1 118 ? 6.655 -11.031 -6.060 1.00 85.06 118 ARG A CA 1
ATOM 885 C C . ARG A 1 118 ? 5.450 -10.707 -5.188 1.00 85.06 118 ARG A C 1
ATOM 887 O O . ARG A 1 118 ? 5.110 -9.540 -5.054 1.00 85.06 118 ARG A O 1
ATOM 894 N N . ASP A 1 119 ? 4.863 -11.715 -4.557 1.00 89.94 119 ASP A N 1
ATOM 895 C CA . ASP A 1 119 ? 3.792 -11.521 -3.591 1.00 89.94 119 ASP A CA 1
ATOM 896 C C . ASP A 1 119 ? 4.392 -11.184 -2.231 1.00 89.94 119 ASP A C 1
ATOM 898 O O . ASP A 1 119 ? 5.174 -11.958 -1.669 1.00 89.94 119 ASP A O 1
ATOM 902 N N . LYS A 1 120 ? 4.043 -10.008 -1.722 1.00 87.94 120 LYS A N 1
ATOM 903 C CA . LYS A 1 120 ? 4.583 -9.436 -0.497 1.00 87.94 120 LYS A CA 1
ATOM 904 C C . LYS A 1 120 ? 3.457 -9.046 0.441 1.00 87.94 120 LYS A C 1
ATOM 906 O O . LYS A 1 120 ? 2.347 -8.737 0.019 1.00 87.94 120 LYS A O 1
ATOM 911 N N . ILE A 1 121 ? 3.775 -9.053 1.728 1.00 89.44 121 ILE A N 1
ATOM 912 C CA . ILE A 1 121 ? 2.917 -8.464 2.749 1.00 89.44 121 ILE A CA 1
ATOM 913 C C . ILE A 1 121 ? 3.695 -7.319 3.362 1.00 89.44 121 ILE A C 1
ATOM 915 O O . ILE A 1 121 ? 4.761 -7.534 3.948 1.00 89.44 121 ILE A O 1
ATOM 919 N N . LEU A 1 122 ? 3.171 -6.113 3.194 1.00 88.81 122 LEU A N 1
ATOM 920 C CA . LEU A 1 122 ? 3.682 -4.927 3.854 1.00 88.81 122 LEU A CA 1
ATOM 921 C C . LEU A 1 122 ? 3.050 -4.797 5.224 1.00 88.81 122 LEU A C 1
ATOM 923 O O . LEU A 1 122 ? 1.882 -5.125 5.400 1.00 88.81 122 LEU A O 1
ATOM 927 N N . ARG A 1 123 ? 3.832 -4.303 6.171 1.00 88.25 123 ARG A N 1
ATOM 928 C CA . ARG A 1 123 ? 3.416 -3.938 7.514 1.00 88.25 123 ARG A CA 1
ATOM 929 C C . ARG A 1 123 ? 3.646 -2.450 7.689 1.00 88.25 123 ARG A C 1
ATOM 931 O O . ARG A 1 123 ? 4.737 -1.974 7.396 1.00 88.25 123 ARG A O 1
ATOM 938 N N . ILE A 1 124 ? 2.642 -1.763 8.208 1.00 85.88 124 ILE A N 1
ATOM 939 C CA . ILE A 1 124 ? 2.688 -0.355 8.588 1.00 85.88 124 ILE A CA 1
ATOM 940 C C . ILE A 1 124 ? 2.294 -0.295 10.063 1.00 85.88 124 ILE A C 1
ATOM 942 O O . ILE A 1 124 ? 1.194 -0.717 10.418 1.00 85.88 124 ILE A O 1
ATOM 946 N N . LYS A 1 125 ? 3.215 0.135 10.929 1.00 80.94 125 LYS A N 1
ATOM 947 C CA . LYS A 1 125 ? 2.981 0.254 12.379 1.00 80.94 125 LYS A CA 1
ATOM 948 C C . LYS A 1 125 ? 2.511 1.650 12.765 1.00 80.94 125 LYS A C 1
ATOM 950 O O . LYS A 1 125 ? 2.659 2.578 11.981 1.00 80.94 125 LYS A O 1
ATOM 955 N N . ASP A 1 126 ? 2.034 1.771 14.000 1.00 74.69 126 ASP A N 1
ATOM 956 C CA . ASP A 1 126 ? 1.756 3.044 14.668 1.00 74.69 126 ASP A CA 1
ATOM 957 C C . ASP A 1 126 ? 0.742 3.915 13.915 1.00 74.69 126 ASP A C 1
ATOM 959 O O . ASP A 1 126 ? 0.870 5.134 13.831 1.00 74.69 126 ASP A O 1
ATOM 963 N N . ILE A 1 127 ? -0.278 3.258 13.357 1.00 77.38 127 ILE A N 1
ATOM 964 C CA . ILE A 1 127 ? -1.408 3.912 12.702 1.00 77.38 127 ILE A CA 1
ATOM 965 C C . ILE A 1 127 ? -2.426 4.299 13.762 1.00 77.38 127 ILE A C 1
ATOM 967 O O . ILE A 1 127 ? -2.990 3.428 14.427 1.00 77.38 127 ILE A O 1
ATOM 971 N N . ASP A 1 128 ? -2.687 5.591 13.878 1.00 76.12 128 ASP A N 1
ATOM 972 C CA . ASP A 1 128 ? -3.812 6.096 14.646 1.00 76.12 128 ASP A CA 1
ATOM 973 C C . ASP A 1 128 ? -5.046 6.202 13.746 1.00 76.12 128 ASP A C 1
ATOM 975 O O . ASP A 1 128 ? -4.997 6.827 12.688 1.00 76.12 128 ASP A O 1
ATOM 979 N N . ILE A 1 129 ? -6.122 5.543 14.163 1.00 73.44 129 ILE A N 1
ATOM 980 C CA . ILE A 1 129 ? -7.426 5.559 13.488 1.00 73.44 129 ILE A CA 1
ATOM 981 C C . ILE A 1 129 ? -8.312 6.645 14.127 1.00 73.44 129 ILE A C 1
ATOM 983 O O . ILE A 1 129 ? -9.317 7.037 13.561 1.00 73.44 129 ILE A O 1
ATOM 987 N N . GLY A 1 130 ? -7.952 7.186 15.299 1.00 74.56 130 GLY A N 1
ATOM 988 C CA . GLY A 1 130 ? -8.822 8.112 16.021 1.00 74.56 130 GLY A CA 1
ATOM 989 C C . GLY A 1 130 ? -10.192 7.485 16.305 1.00 74.56 130 GLY A C 1
ATOM 990 O O . GLY A 1 130 ? -10.265 6.373 16.835 1.00 74.56 130 GLY A O 1
ATOM 991 N N . ASP A 1 131 ? -11.254 8.197 15.923 1.00 71.88 131 ASP A N 1
ATOM 992 C CA . ASP A 1 131 ? -12.650 7.816 16.174 1.00 71.88 131 ASP A CA 1
ATOM 993 C C . ASP A 1 131 ? -13.357 7.169 14.962 1.00 71.88 131 ASP A C 1
ATOM 995 O O . ASP A 1 131 ? -14.511 6.756 15.084 1.00 71.88 131 ASP A O 1
ATOM 999 N N . GLU A 1 132 ? -12.706 7.068 13.793 1.00 72.88 132 GLU A N 1
ATOM 1000 C CA . GLU A 1 132 ? -13.306 6.409 12.615 1.00 72.88 132 GLU A CA 1
ATOM 1001 C C . GLU A 1 132 ? -13.403 4.886 12.810 1.00 72.88 132 GLU A C 1
ATOM 1003 O O . GLU A 1 132 ? -12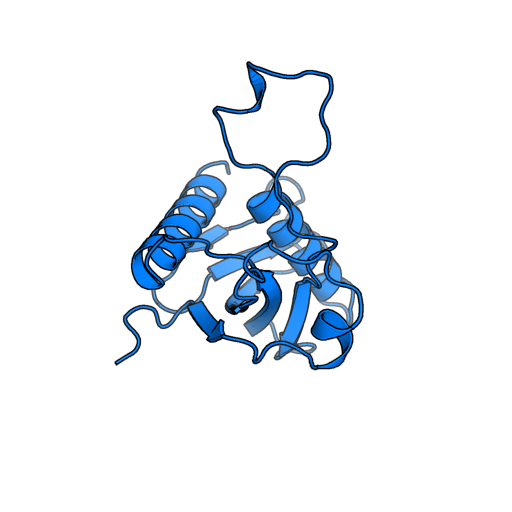.610 4.238 13.504 1.00 72.88 132 GLU A O 1
ATOM 1008 N N . SER A 1 133 ? -14.407 4.280 12.175 1.00 81.38 133 SER A N 1
ATOM 1009 C CA . SER A 1 133 ? -14.546 2.826 12.174 1.00 81.38 133 SER A CA 1
ATOM 1010 C C . SER A 1 133 ? -13.381 2.175 11.430 1.00 81.38 133 SER A C 1
ATOM 1012 O O . SER A 1 133 ? -12.913 2.668 10.402 1.00 81.38 133 SER A O 1
ATOM 1014 N N . ARG A 1 134 ? -12.971 0.980 11.879 1.00 80.81 134 ARG A N 1
ATOM 1015 C CA . ARG A 1 134 ? -11.998 0.143 11.159 1.00 80.81 134 ARG A CA 1
ATOM 1016 C C . ARG A 1 134 ? -12.366 0.001 9.682 1.00 80.81 134 ARG A C 1
ATOM 1018 O O . ARG A 1 134 ? -11.487 0.060 8.830 1.00 80.81 134 ARG A O 1
ATOM 1025 N N . ASP A 1 135 ? -13.636 -0.233 9.385 1.00 83.06 135 ASP A N 1
ATOM 1026 C CA . ASP A 1 135 ? -14.065 -0.546 8.023 1.00 83.06 135 ASP A CA 1
ATOM 1027 C C . ASP A 1 135 ? -14.132 0.731 7.156 1.00 83.06 135 ASP A C 1
ATOM 1029 O O . ASP A 1 135 ? -13.788 0.695 5.972 1.00 83.06 135 ASP A O 1
ATOM 1033 N N . GLU A 1 136 ? -14.451 1.884 7.753 1.00 83.75 136 GLU A N 1
ATOM 1034 C CA . GLU A 1 136 ? -14.374 3.200 7.097 1.00 83.75 136 GLU A CA 1
ATOM 1035 C C . GLU A 1 136 ? -12.926 3.568 6.760 1.00 83.75 136 GLU A C 1
ATOM 1037 O O . GLU A 1 136 ? -12.632 3.937 5.622 1.00 83.75 136 GLU A O 1
ATOM 1042 N N . PHE A 1 137 ? -12.001 3.368 7.703 1.00 82.62 137 PHE A N 1
ATOM 1043 C CA . PHE A 1 137 ? -10.572 3.579 7.483 1.00 82.62 137 PHE A CA 1
ATOM 1044 C C . PHE A 1 137 ? -10.025 2.694 6.356 1.00 82.62 137 PHE A C 1
ATOM 1046 O O . PHE A 1 137 ? -9.315 3.160 5.461 1.00 82.62 137 PHE A O 1
ATOM 1053 N N . LEU A 1 138 ? -10.384 1.407 6.353 1.00 85.06 138 LEU A N 1
ATOM 1054 C CA . LEU A 1 138 ? -9.968 0.477 5.302 1.00 85.06 138 LEU A CA 1
ATOM 1055 C C . LEU A 1 138 ? -10.556 0.851 3.936 1.00 85.06 138 LEU A C 1
ATOM 1057 O O . LEU A 1 138 ? -9.858 0.763 2.923 1.00 85.06 138 LEU A O 1
ATOM 1061 N N . THR A 1 139 ? -11.806 1.313 3.905 1.00 84.81 139 THR A N 1
ATOM 1062 C CA . THR A 1 139 ? -12.457 1.811 2.685 1.00 84.81 139 THR A CA 1
ATOM 1063 C C . THR A 1 139 ? -11.764 3.070 2.167 1.00 84.81 139 THR A C 1
ATOM 1065 O O . THR A 1 139 ? -11.495 3.183 0.971 1.00 84.81 139 THR A O 1
ATOM 1068 N N . ARG A 1 140 ? -11.380 3.982 3.062 1.00 83.94 140 ARG A N 1
ATOM 1069 C CA . ARG A 1 140 ? -10.619 5.189 2.729 1.00 83.94 140 ARG A CA 1
ATOM 1070 C C . ARG A 1 140 ? -9.250 4.861 2.135 1.00 83.94 140 ARG A C 1
ATOM 1072 O O . ARG A 1 140 ? -8.918 5.392 1.078 1.00 83.94 140 ARG A O 1
ATOM 1079 N N . ILE A 1 141 ? -8.477 3.966 2.757 1.00 83.69 141 ILE A N 1
ATOM 1080 C CA . ILE A 1 141 ? -7.175 3.524 2.219 1.00 83.69 141 ILE A CA 1
ATOM 1081 C C . ILE A 1 141 ? -7.346 2.892 0.840 1.00 83.69 141 ILE A C 1
ATOM 1083 O O . ILE A 1 141 ? -6.554 3.147 -0.068 1.00 83.69 141 ILE A O 1
ATOM 1087 N N . ARG A 1 142 ? -8.385 2.069 0.666 1.00 86.25 142 ARG A N 1
ATOM 1088 C CA . ARG A 1 142 ? -8.690 1.471 -0.632 1.00 86.25 142 ARG A CA 1
ATOM 1089 C C . ARG A 1 142 ? -8.910 2.548 -1.693 1.00 86.25 142 ARG A C 1
ATOM 1091 O O . ARG A 1 142 ? -8.246 2.502 -2.724 1.00 86.25 142 ARG A O 1
ATOM 1098 N N . GLY A 1 143 ? -9.768 3.528 -1.410 1.00 83.44 143 GLY A N 1
ATOM 1099 C CA . GLY A 1 143 ? -10.035 4.647 -2.315 1.00 83.44 143 GLY A CA 1
ATOM 1100 C C . GLY A 1 143 ? -8.781 5.470 -2.627 1.00 83.44 143 GLY A C 1
ATOM 1101 O O . GLY A 1 143 ? -8.573 5.867 -3.769 1.00 83.44 143 GLY A O 1
ATOM 1102 N N . GLN A 1 144 ? -7.889 5.663 -1.650 1.00 83.38 144 GLN A N 1
ATOM 1103 C CA . GLN A 1 144 ? -6.601 6.334 -1.869 1.00 83.38 144 GLN A CA 1
ATOM 1104 C C . GLN A 1 144 ? -5.693 5.554 -2.828 1.00 83.38 144 GLN A C 1
ATOM 1106 O O . GLN A 1 144 ? -5.112 6.137 -3.743 1.00 83.38 144 GLN A O 1
ATOM 1111 N N . LEU A 1 145 ? -5.585 4.235 -2.653 1.00 84.69 145 LEU A N 1
ATOM 1112 C CA . LEU A 1 145 ? -4.801 3.383 -3.549 1.00 84.69 145 LEU A CA 1
ATOM 1113 C C . LEU A 1 145 ? -5.414 3.322 -4.955 1.00 84.69 145 LEU A C 1
ATOM 1115 O O . LEU A 1 145 ? -4.677 3.299 -5.939 1.00 84.69 145 LEU A O 1
ATOM 1119 N N . GLU A 1 146 ? -6.744 3.316 -5.058 1.00 86.75 146 GLU A N 1
ATOM 1120 C CA . GLU A 1 146 ? -7.464 3.363 -6.334 1.00 86.75 146 GLU A CA 1
ATOM 1121 C C . GLU A 1 146 ? -7.224 4.699 -7.050 1.00 86.75 146 GLU A C 1
ATOM 1123 O O . GLU A 1 146 ? -6.867 4.701 -8.227 1.00 86.75 146 GLU A O 1
ATOM 1128 N N . GLY A 1 147 ? -7.293 5.825 -6.333 1.00 84.19 147 GLY A N 1
ATOM 1129 C CA . GLY A 1 147 ? -6.956 7.144 -6.873 1.00 84.19 147 GLY A CA 1
ATOM 1130 C C . GLY A 1 147 ? -5.498 7.244 -7.336 1.00 84.19 147 GLY A C 1
ATOM 1131 O O . GLY A 1 147 ? -5.225 7.788 -8.404 1.00 84.19 147 GLY A O 1
ATOM 1132 N N . ALA A 1 148 ? -4.558 6.656 -6.590 1.00 82.38 148 ALA A N 1
ATOM 1133 C CA . ALA A 1 148 ? -3.153 6.579 -6.997 1.00 82.38 148 ALA A CA 1
ATOM 1134 C C . ALA A 1 148 ? -2.933 5.665 -8.215 1.00 82.38 148 ALA A C 1
ATOM 1136 O O . ALA A 1 148 ? -2.020 5.894 -9.005 1.00 82.38 148 ALA A O 1
ATOM 1137 N N . SER A 1 149 ? -3.773 4.642 -8.391 1.00 83.56 149 SER A N 1
ATOM 1138 C CA . SER A 1 149 ? -3.737 3.770 -9.567 1.00 83.56 149 SER A CA 1
ATOM 1139 C C . SER A 1 149 ? -4.197 4.477 -10.844 1.00 83.56 149 SER A C 1
ATOM 1141 O O . SER A 1 149 ? -3.781 4.068 -11.924 1.00 83.56 149 SER A O 1
ATOM 1143 N N . GLN A 1 150 ? -5.051 5.501 -10.735 1.00 76.44 150 GLN A N 1
ATOM 1144 C CA . GLN A 1 150 ? -5.582 6.258 -11.878 1.00 76.44 150 GLN A CA 1
ATOM 1145 C C . GLN A 1 150 ? -4.657 7.388 -12.354 1.00 76.44 150 GLN A C 1
ATOM 1147 O O . GLN A 1 150 ? -4.839 7.902 -13.450 1.00 76.44 150 GLN A O 1
ATOM 1152 N N . GLN A 1 151 ? -3.651 7.773 -11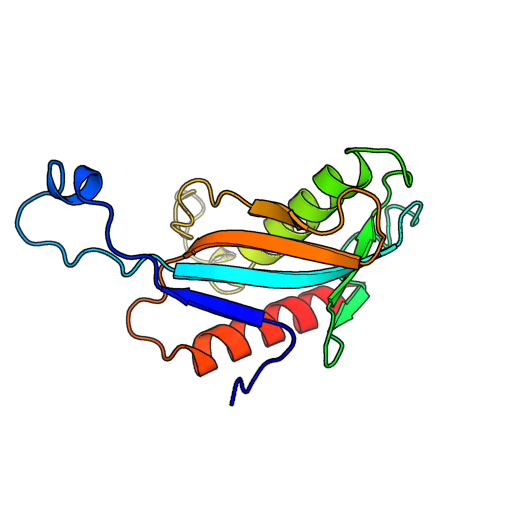.563 1.00 65.31 151 GLN A N 1
ATOM 1153 C CA . GLN A 1 151 ? -2.688 8.832 -11.909 1.00 65.31 151 GLN A CA 1
ATOM 1154 C C . GLN A 1 151 ? -1.569 8.357 -12.857 1.00 65.31 151 GLN A C 1
ATOM 1156 O O . GLN A 1 151 ? -0.526 9.004 -12.961 1.00 65.31 151 GLN A O 1
ATOM 1161 N N . LYS A 1 152 ? -1.768 7.226 -13.542 1.00 56.22 152 LYS A N 1
ATOM 1162 C CA . LYS A 1 152 ? -0.804 6.604 -14.455 1.00 56.22 152 LYS A CA 1
ATOM 1163 C C . LYS A 1 152 ? -1.324 6.451 -15.869 1.00 56.22 152 LYS A C 1
ATOM 1165 O O . LYS A 1 152 ? -2.492 6.040 -16.020 1.00 56.22 152 LYS A O 1
#

Sequence (152 aa):
MSVHPLFRLIGQPIPKSSLANAPLGMAHPRLNTLYISCRVQPNTAGRREGISLVGAEKVGVCVSSPAERGKANAATVRVFSEVCLTFPALWVILSPIAISVLKFPKTDIRVEKGLRSRDKILRIKDIDIGDESRDEFLTRIRGQLEGASQQK

Organism: NCBI:txid138278

InterPro domains:
  IPR003746 Protein of unknown function DUF167 [PF02594] (34-83)
  IPR003746 Protein of unknown function DUF167 [SM01152] (30-126)
  IPR036591 YggU-like superfamily [G3DSA:3.30.1200.10] (26-139)
  IPR036591 YggU-like superfamily [SSF69786] (32-138)

Nearest PDB structures (foldseek):
  8hkz-assembly1_L15E  TM=3.146E-01  e=4.812E-01  Sulfolobus acidocaldarius DSM 639
  6ozb-assembly1_C  TM=3.046E-01  e=1.536E+00  Nostoc sp. PCC 7120 = FACHB-418
  6oza-assembly1_C  TM=3.048E-01  e=2.926E+00  Nostoc sp. PCC 7120 = FACHB-418

Foldseek 3Di:
DPPALQKDKAFDDDPPVVVVPDDPDDDDQRKIKMKGKAFEDECDDPVQAAFADDDRNYTYGYFNHHLDQPRSFVSVLVRCCCLVVVDDPVPVPPDPPDPDPPPLVPFPWGFPDQSNHSITMIMTIRDGPDPDDPVVVVVVVSVSSRVRNVVD

Mean predicted aligned error: 10.96 Å

Secondary structure (DSSP, 8-state):
--S-SSEEEEEPPPPHHHHTT--TTPPPP-EEEEEEEEEEE-S--GGG-EEEEE-SS-EEEE-SS-S-TTHHHHHHHHHHHHHHHS--TTGGGT-SS----S--TT---EEEE-TTSSEEEEEEEEEE-TTS-HHHHHHHHHHHHHHHHH--

pLDDT: mean 72.63, std 17.21, range [37.03, 91.94]

Radius of gyration: 16.54 Å; Cα contacts (8 Å, |Δi|>4): 242; chains: 1; bounding box: 33×40×49 Å

Solvent-accessible surface area (backbone atoms only — not comparable to full-atom values): 8888 Å² total; per-residue (Å²): 130,79,93,46,74,29,50,48,78,44,79,50,78,80,56,74,74,65,63,76,76,54,69,91,86,65,82,76,71,64,31,21,32,42,33,39,34,30,36,51,41,52,62,29,59,69,90,61,43,31,51,64,41,70,56,81,53,37,34,32,32,26,27,49,37,49,88,46,84,56,48,36,56,52,44,50,42,49,44,52,51,48,66,73,70,70,69,60,94,73,53,82,83,78,54,102,81,66,97,74,83,70,78,49,77,76,47,59,61,40,77,75,41,37,81,92,46,49,54,30,29,36,33,34,38,59,40,62,60,81,88,60,53,72,68,56,52,52,50,51,54,48,52,51,50,45,55,51,27,66,78,104